Protein AF-A0ABD3KYI2-F1 (afdb_monomer)

pLDDT: mean 75.13, std 15.65, range [41.41, 94.25]

Sequence (98 aa):
MNKFNWFSRGFNSREPVDANGWLSVYLCLRVEIECGNWEIQESTLMGTEFSMDFPFMNANLTGLHNKCGYAQVIKSKSCSECGLAKYGGLMKFYFDEP

Mean predicted aligned error: 9.78 Å

Solvent-accessible surface area (backbone atoms only — not comparable to full-atom values): 6148 Å² total; per-residue (Å²): 132,60,68,40,62,57,52,33,54,40,61,43,89,84,58,88,75,57,97,83,51,91,46,62,61,40,68,58,69,42,77,47,76,43,83,91,79,69,48,75,48,79,45,68,77,59,72,87,87,60,37,46,46,75,77,48,63,62,74,95,43,67,98,52,94,63,61,51,40,33,29,34,30,46,35,52,75,63,16,30,77,68,61,44,93,37,74,72,49,76,46,75,48,57,72,83,60,133

Radius of gyration: 15.83 Å; Cα contacts (8 Å, |Δi|>4): 139; chains: 1; bounding box: 36×30×38 Å

Nearest PDB structures (foldseek):
  7ba2-assembly1_A  TM=3.628E-01  e=3.924E+00  Streptococcus sanguinis

Secondary structure (DSSP, 8-state):
--HHHHHHHTT-TTS---TT-TT-----EEEEEETTTTEEEEEESS-TT-EEEEEE--GGGTTS--SEEEEEEE-HHHHHHHTS--EEEEEEEESS--

Foldseek 3Di:
DDLLVLLLVLLDPPDDDDPPNPSPAQFAWDWDADPVVRDIDIDTLDDSPWRWDDKDDDPVQVVHDGQKIKTFTWDSVVCSVPVDTDTDDMDMGGNPDD

Organism: Eucalyptus globulus (NCBI:txid34317)

Structure (mmCIF, N/CA/C/O backbone):
data_AF-A0ABD3KYI2-F1
#
_entry.id   AF-A0ABD3KYI2-F1
#
loop_
_atom_site.group_PDB
_atom_site.id
_atom_site.type_symbol
_atom_site.label_atom_id
_atom_site.label_alt_id
_atom_site.label_comp_id
_atom_site.label_asym_id
_atom_site.label_entity_id
_atom_site.label_seq_id
_atom_site.pdbx_PDB_ins_code
_atom_site.Cartn_x
_atom_site.Cartn_y
_atom_site.Cartn_z
_atom_site.occupancy
_atom_site.B_iso_or_equiv
_atom_site.auth_seq_id
_atom_site.auth_comp_id
_atom_site.auth_asym_id
_atom_site.auth_atom_id
_atom_site.pdbx_PDB_model_num
ATOM 1 N N . MET A 1 1 ? 17.423 17.783 -21.384 1.00 53.94 1 MET A N 1
ATOM 2 C CA . MET A 1 1 ? 17.397 16.823 -20.257 1.00 53.94 1 MET A CA 1
ATOM 3 C C . MET A 1 1 ? 17.004 15.453 -20.806 1.00 53.94 1 MET A C 1
ATOM 5 O O . MET A 1 1 ? 16.020 15.388 -21.530 1.00 53.94 1 MET A O 1
ATOM 9 N N . ASN A 1 2 ? 17.768 14.384 -20.555 1.00 72.25 2 ASN A N 1
ATOM 10 C CA . ASN A 1 2 ? 17.404 13.029 -21.004 1.00 72.25 2 ASN A CA 1
ATOM 11 C C . ASN A 1 2 ? 16.243 12.498 -20.138 1.00 72.25 2 ASN A C 1
ATOM 13 O O . ASN A 1 2 ? 16.341 12.535 -18.911 1.00 72.25 2 ASN A O 1
ATOM 17 N N . LYS A 1 3 ? 15.164 12.012 -20.772 1.00 58.16 3 LYS A N 1
ATOM 18 C CA . LYS A 1 3 ? 13.958 11.494 -20.099 1.00 58.16 3 LYS A CA 1
ATOM 19 C C . LYS A 1 3 ? 14.306 10.428 -19.052 1.00 58.16 3 LYS A C 1
ATOM 21 O O . LYS A 1 3 ? 13.851 10.525 -17.921 1.00 58.16 3 LYS A O 1
ATOM 26 N N . PHE A 1 4 ? 15.169 9.471 -19.385 1.00 63.41 4 PHE A N 1
ATOM 27 C CA . PHE A 1 4 ? 15.565 8.386 -18.482 1.00 63.41 4 PHE A CA 1
ATOM 28 C C . PHE A 1 4 ? 16.358 8.890 -17.271 1.00 63.41 4 PHE A C 1
ATOM 30 O O . PHE A 1 4 ? 16.117 8.445 -16.151 1.00 63.41 4 PHE A O 1
ATOM 37 N N . ASN A 1 5 ? 17.234 9.882 -17.463 1.00 61.66 5 ASN A N 1
ATOM 38 C CA . ASN A 1 5 ? 17.959 10.508 -16.351 1.00 61.66 5 ASN A CA 1
ATOM 39 C C . ASN A 1 5 ? 17.010 11.239 -15.394 1.00 61.66 5 ASN A C 1
ATOM 41 O O . ASN A 1 5 ? 17.208 11.180 -14.187 1.00 61.66 5 ASN A O 1
ATOM 45 N N . TRP A 1 6 ? 15.971 11.897 -15.914 1.00 61.31 6 TRP A N 1
ATOM 46 C CA . TRP A 1 6 ? 14.958 12.556 -15.086 1.00 61.31 6 TRP A CA 1
ATOM 47 C C . TRP A 1 6 ? 14.120 11.545 -14.287 1.00 61.31 6 TRP A C 1
ATOM 49 O O . TRP A 1 6 ? 13.990 11.697 -13.077 1.00 61.31 6 TRP A O 1
ATOM 59 N N . PHE A 1 7 ? 13.647 10.466 -14.923 1.00 61.81 7 PHE A N 1
ATOM 60 C CA . PHE A 1 7 ? 12.911 9.391 -14.237 1.00 61.81 7 PHE A CA 1
ATOM 61 C C . PHE A 1 7 ? 13.746 8.698 -13.153 1.00 61.81 7 PHE A C 1
ATOM 63 O O . PHE A 1 7 ? 13.238 8.406 -12.077 1.00 61.81 7 PHE A O 1
ATOM 70 N N . SER A 1 8 ? 15.033 8.457 -13.413 1.00 62.19 8 SER A N 1
ATOM 71 C CA . SER A 1 8 ? 15.928 7.773 -12.469 1.00 62.19 8 SER A CA 1
ATOM 72 C C . SER A 1 8 ? 16.182 8.578 -11.192 1.00 62.19 8 SER A C 1
ATOM 74 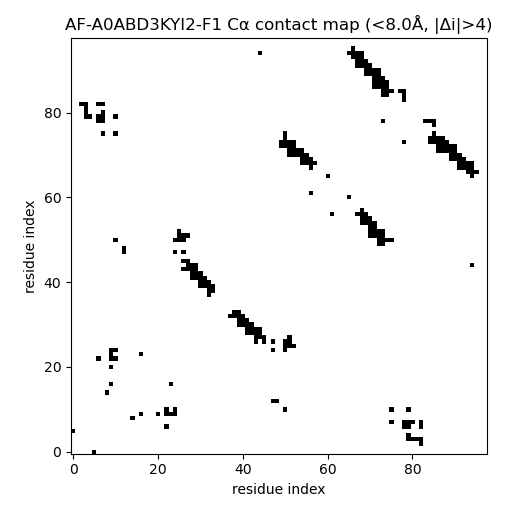O O . SER A 1 8 ? 16.352 7.989 -10.127 1.00 62.19 8 SER A O 1
ATOM 76 N N . ARG A 1 9 ? 16.184 9.917 -11.280 1.00 63.50 9 ARG A N 1
ATOM 77 C CA . ARG A 1 9 ? 16.385 10.802 -10.119 1.00 63.50 9 ARG A CA 1
ATOM 78 C C . ARG A 1 9 ? 15.290 10.646 -9.070 1.00 63.50 9 ARG A C 1
ATOM 80 O O . ARG A 1 9 ? 15.602 10.643 -7.890 1.00 63.50 9 ARG A O 1
ATOM 87 N N . GLY A 1 10 ? 14.049 10.411 -9.496 1.00 60.19 10 GLY A N 1
ATOM 88 C CA . GLY A 1 10 ? 12.914 10.164 -8.599 1.00 60.19 10 GLY A CA 1
ATOM 89 C C . GLY A 1 10 ? 13.056 8.944 -7.686 1.00 60.19 10 GLY A C 1
ATOM 90 O O . GLY A 1 10 ? 12.376 8.845 -6.672 1.00 60.19 10 GLY A O 1
ATOM 91 N N . PHE A 1 11 ? 13.947 8.012 -8.034 1.00 58.12 11 PHE A N 1
ATOM 92 C CA . PHE A 1 11 ? 14.167 6.776 -7.282 1.00 58.12 11 PHE A CA 1
ATOM 93 C C . PHE A 1 11 ? 15.498 6.744 -6.519 1.00 58.12 11 PHE A C 1
ATOM 95 O O . PHE A 1 11 ? 15.785 5.761 -5.835 1.00 58.12 11 PHE A O 1
ATOM 102 N N . ASN A 1 12 ? 16.326 7.785 -6.637 1.00 55.50 12 ASN A N 1
ATOM 103 C CA . ASN A 1 12 ? 17.584 7.880 -5.906 1.00 55.50 12 ASN A CA 1
ATOM 104 C C . ASN A 1 12 ? 17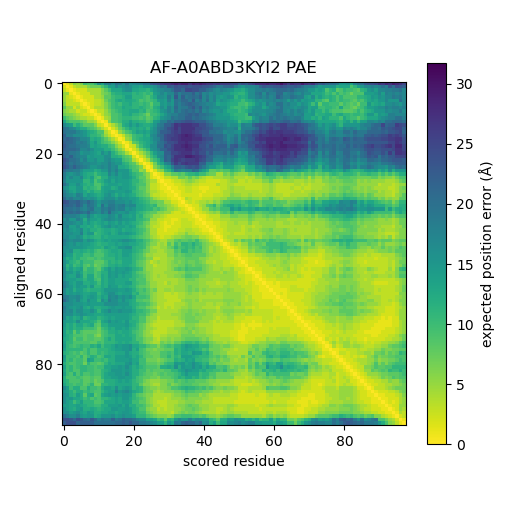.341 8.592 -4.571 1.00 55.50 12 ASN A C 1
ATOM 106 O O . ASN A 1 12 ? 17.288 9.814 -4.516 1.00 55.50 12 ASN A O 1
ATOM 110 N N . SER A 1 13 ? 17.282 7.830 -3.476 1.00 50.03 13 SER A N 1
ATOM 111 C CA . SER A 1 13 ? 17.078 8.329 -2.101 1.00 50.03 13 SER A CA 1
ATOM 112 C C . SER A 1 13 ? 18.194 9.240 -1.555 1.00 50.03 13 SER A C 1
ATOM 114 O O . SER A 1 13 ? 18.138 9.663 -0.403 1.00 50.03 13 SER A O 1
ATOM 116 N N . ARG A 1 14 ? 19.235 9.513 -2.353 1.00 43.47 14 ARG A N 1
ATOM 117 C CA . ARG A 1 14 ? 20.481 10.180 -1.944 1.00 43.47 14 ARG A CA 1
ATOM 118 C C . ARG A 1 14 ? 20.587 11.647 -2.363 1.00 43.47 14 ARG A C 1
ATOM 120 O O . ARG A 1 14 ? 21.485 12.327 -1.876 1.00 43.47 14 ARG A O 1
ATOM 127 N N . GLU A 1 15 ? 19.718 12.125 -3.250 1.00 44.72 15 GLU A N 1
ATOM 128 C CA . GLU A 1 15 ? 19.682 13.533 -3.661 1.00 44.72 15 GLU A CA 1
ATOM 129 C C . GLU A 1 15 ? 18.440 14.206 -3.056 1.00 44.72 15 GLU A C 1
ATOM 131 O O . GLU A 1 15 ? 17.368 13.596 -3.065 1.00 44.72 15 GLU A O 1
ATOM 136 N N . PRO A 1 16 ? 18.550 15.433 -2.507 1.00 42.84 16 PRO A N 1
ATOM 137 C CA . PRO A 1 16 ? 17.373 16.185 -2.098 1.00 42.84 16 PRO A CA 1
ATOM 138 C C . PRO A 1 16 ? 16.476 16.375 -3.321 1.00 42.84 16 PRO A C 1
ATOM 140 O O . PRO A 1 16 ? 16.912 16.862 -4.362 1.00 42.84 16 PRO A O 1
ATOM 143 N N . VAL A 1 17 ? 15.232 15.917 -3.201 1.00 50.19 17 VAL A N 1
ATOM 144 C CA . VAL A 1 17 ? 14.245 15.983 -4.275 1.00 50.19 17 VAL A CA 1
ATOM 145 C C . VAL A 1 17 ? 13.902 17.451 -4.500 1.00 50.19 17 VAL A C 1
ATOM 147 O O . VAL A 1 17 ? 13.349 18.106 -3.618 1.00 50.19 17 VAL A O 1
ATOM 150 N N . ASP A 1 18 ? 14.244 17.978 -5.675 1.00 42.16 18 ASP A N 1
ATOM 151 C CA . ASP A 1 18 ? 13.787 19.297 -6.101 1.00 42.16 18 ASP A CA 1
ATOM 152 C C . ASP A 1 18 ? 12.254 19.338 -5.994 1.00 42.16 18 ASP A C 1
ATOM 154 O O . ASP A 1 18 ? 11.578 18.465 -6.542 1.00 42.16 18 ASP A O 1
ATOM 158 N N . ALA A 1 19 ? 11.692 20.369 -5.353 1.00 44.91 19 ALA A N 1
ATOM 159 C CA . ALA A 1 19 ? 10.246 20.548 -5.124 1.00 44.91 19 ALA A CA 1
ATOM 160 C C . ALA A 1 19 ? 9.371 20.510 -6.403 1.00 44.91 19 ALA A C 1
ATOM 162 O O . ALA A 1 19 ? 8.146 20.488 -6.335 1.00 44.91 19 ALA A O 1
ATOM 163 N N . ASN A 1 20 ? 10.005 20.483 -7.577 1.00 42.50 20 ASN A N 1
ATOM 164 C CA . ASN A 1 20 ? 9.386 20.482 -8.898 1.00 42.50 20 ASN A CA 1
ATOM 165 C C . ASN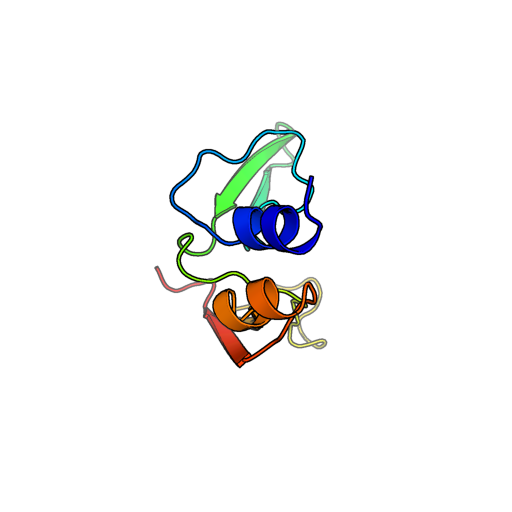 A 1 20 ? 9.368 19.079 -9.547 1.00 42.50 20 ASN A C 1
ATOM 167 O O . ASN A 1 20 ? 8.863 18.911 -10.660 1.00 42.50 20 ASN A O 1
ATOM 171 N N . GLY A 1 21 ? 9.956 18.070 -8.897 1.00 44.50 21 GLY A N 1
ATOM 172 C CA . GLY A 1 21 ? 9.963 16.686 -9.350 1.00 44.50 21 GLY A CA 1
ATOM 173 C C . GLY A 1 21 ? 8.700 15.958 -8.90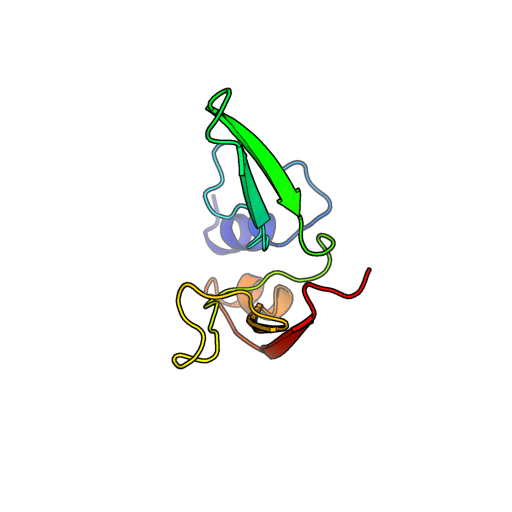5 1.00 44.50 21 GLY A C 1
ATOM 174 O O . GLY A 1 21 ? 8.649 15.430 -7.807 1.00 44.50 21 GLY A O 1
ATOM 175 N N . TRP A 1 22 ? 7.710 15.839 -9.790 1.00 41.41 22 TRP A N 1
ATOM 176 C CA . TRP A 1 22 ? 6.470 15.058 -9.590 1.00 41.41 22 TRP A CA 1
ATOM 177 C C . TRP A 1 22 ? 6.680 13.551 -9.323 1.00 41.41 22 TRP A C 1
ATOM 179 O O . TRP A 1 22 ? 5.723 12.801 -9.169 1.00 41.41 22 TRP A O 1
ATOM 189 N N . LEU A 1 23 ? 7.935 13.104 -9.294 1.00 45.19 23 LEU A N 1
ATOM 190 C CA . LEU A 1 23 ? 8.382 11.765 -8.924 1.00 45.19 23 LEU A CA 1
ATOM 191 C C . LEU A 1 23 ? 8.865 11.727 -7.467 1.00 45.19 23 LEU A C 1
ATOM 193 O O . LEU A 1 23 ? 9.775 10.968 -7.135 1.00 45.19 23 LEU A O 1
ATOM 197 N N . SER A 1 24 ? 8.270 12.561 -6.608 1.00 47.03 24 SER A N 1
ATOM 198 C CA . SER A 1 24 ? 8.295 12.372 -5.163 1.00 47.03 24 SER A CA 1
ATOM 199 C C . SER A 1 24 ? 8.043 10.899 -4.895 1.00 47.03 24 SER A C 1
ATOM 201 O O . SER A 1 24 ? 7.004 10.362 -5.275 1.00 47.03 24 SER A O 1
ATOM 203 N N . VAL A 1 25 ? 9.069 10.256 -4.345 1.00 55.12 25 VAL A N 1
ATOM 204 C CA . VAL A 1 25 ? 9.084 8.905 -3.798 1.00 55.12 25 VAL A CA 1
ATOM 205 C C . VAL A 1 25 ? 7.668 8.502 -3.410 1.00 55.12 25 VAL A C 1
ATOM 207 O O . VAL A 1 25 ? 7.023 9.234 -2.661 1.00 55.12 25 VAL A O 1
ATOM 210 N N . TYR A 1 26 ? 7.182 7.380 -3.941 1.00 61.56 26 TYR A N 1
ATOM 211 C CA . TYR A 1 26 ? 5.867 6.849 -3.604 1.00 61.56 26 TYR A CA 1
ATOM 212 C C . TYR A 1 26 ? 5.864 6.387 -2.136 1.00 61.56 26 TYR A C 1
ATOM 214 O O . TYR A 1 26 ? 6.032 5.207 -1.817 1.00 61.56 26 TYR A O 1
ATOM 222 N N . LEU A 1 27 ? 5.806 7.376 -1.253 1.00 64.25 27 LEU A N 1
ATOM 223 C CA . LEU A 1 27 ? 5.817 7.295 0.189 1.00 64.25 27 LEU A CA 1
ATOM 224 C C . LEU A 1 27 ? 4.407 6.942 0.627 1.00 64.25 27 LEU A C 1
ATOM 226 O O . LEU A 1 27 ? 3.430 7.567 0.216 1.00 64.25 27 LEU A O 1
ATOM 230 N N . CYS A 1 28 ? 4.310 5.937 1.484 1.00 74.88 28 CYS A N 1
ATOM 231 C CA . CYS A 1 28 ? 3.062 5.628 2.149 1.00 74.88 28 CYS A CA 1
ATOM 232 C C . CYS A 1 28 ? 2.965 6.537 3.381 1.00 74.88 28 CYS A C 1
ATOM 234 O O . CYS A 1 28 ? 3.698 6.343 4.352 1.00 74.88 28 CYS A O 1
ATOM 236 N N . LEU A 1 29 ? 2.120 7.564 3.307 1.00 80.75 29 LEU A N 1
ATOM 237 C CA . LEU A 1 29 ? 1.872 8.491 4.409 1.00 80.75 29 LEU A CA 1
ATOM 238 C C . LEU A 1 29 ? 0.630 8.057 5.191 1.00 80.75 29 LEU A C 1
ATOM 240 O O . LEU A 1 29 ? -0.372 7.638 4.609 1.00 80.75 29 LEU A O 1
ATOM 244 N N . ARG A 1 30 ? 0.696 8.190 6.513 1.00 84.50 30 ARG A N 1
ATOM 245 C CA . ARG A 1 30 ? -0.449 8.195 7.415 1.00 84.50 30 ARG A CA 1
ATOM 246 C C . ARG A 1 30 ? -0.800 9.645 7.713 1.00 84.50 30 ARG A C 1
ATOM 248 O O . ARG A 1 30 ? 0.065 10.422 8.110 1.00 84.50 30 ARG A O 1
ATOM 255 N N . VAL A 1 31 ? -2.071 9.975 7.526 1.00 86.81 31 VAL A N 1
ATOM 256 C CA . VAL A 1 31 ? -2.630 11.283 7.860 1.00 86.81 31 VAL A CA 1
ATOM 257 C C . VAL A 1 31 ? -3.652 11.075 8.964 1.00 86.81 31 VAL A C 1
ATOM 259 O O . VAL A 1 31 ? -4.621 10.338 8.780 1.00 86.81 31 VAL A O 1
ATOM 262 N N . GLU A 1 32 ? -3.424 11.712 10.102 1.00 88.44 32 GLU A N 1
ATOM 263 C CA . GLU A 1 32 ? -4.347 11.739 11.231 1.00 88.44 32 GLU A CA 1
ATOM 264 C C . GLU A 1 32 ? -4.941 13.146 11.333 1.00 88.44 32 GLU A C 1
ATOM 266 O O . GLU A 1 32 ? -4.223 14.141 11.241 1.00 88.44 32 GLU A O 1
ATOM 271 N N . ILE A 1 33 ? -6.267 13.226 11.451 1.00 90.56 33 ILE A N 1
ATOM 272 C CA . ILE A 1 33 ? -7.005 14.492 11.484 1.00 90.56 33 ILE A CA 1
ATOM 273 C C . ILE A 1 33 ? -7.725 14.588 12.823 1.00 90.56 33 ILE A C 1
ATOM 275 O O . ILE A 1 33 ? -8.581 13.756 13.133 1.00 90.56 33 ILE A O 1
ATOM 279 N N . GLU A 1 34 ? -7.421 15.631 13.589 1.00 90.94 34 GLU A N 1
ATOM 280 C CA . GLU A 1 34 ? -8.140 15.969 14.811 1.00 90.94 34 GLU A CA 1
ATOM 281 C C . GLU A 1 34 ? -9.208 17.032 14.503 1.00 90.94 34 GLU A C 1
ATOM 283 O O . GLU A 1 34 ? -8.929 18.203 14.257 1.00 90.94 34 GLU A O 1
ATOM 288 N N . CYS A 1 35 ? -10.483 16.631 14.491 1.00 85.31 35 CYS A N 1
ATOM 289 C CA . CYS A 1 35 ? -11.584 17.530 14.113 1.00 85.31 35 CYS A CA 1
ATOM 290 C C . CYS A 1 35 ? -11.862 18.658 15.126 1.00 85.31 35 CYS A C 1
ATOM 292 O O . CYS A 1 35 ? -12.615 19.576 14.809 1.00 85.31 35 CYS A O 1
ATOM 294 N N . GLY A 1 36 ? -11.317 18.592 16.346 1.00 91.12 36 GLY A N 1
ATOM 295 C CA . GLY A 1 36 ? -11.561 19.604 17.382 1.00 91.12 36 GLY A CA 1
ATOM 296 C C . GLY A 1 36 ? -10.870 20.940 17.095 1.00 91.12 36 GLY A C 1
ATOM 297 O O . GLY A 1 36 ? -11.460 22.002 17.280 1.00 91.12 36 GLY A O 1
ATOM 298 N N . ASN A 1 37 ? -9.632 20.873 16.614 1.00 89.38 37 ASN A N 1
ATOM 299 C CA . ASN A 1 37 ? -8.736 21.991 16.295 1.00 89.38 37 ASN A CA 1
ATOM 300 C C . ASN A 1 37 ? -8.422 22.089 14.789 1.00 89.38 37 ASN A C 1
ATOM 302 O O . ASN A 1 37 ? -7.799 23.064 14.373 1.00 89.38 37 ASN A O 1
ATOM 306 N N . TRP A 1 38 ? -8.878 21.123 13.980 1.00 88.62 38 TRP A N 1
ATOM 307 C CA . TRP A 1 38 ? -8.498 20.949 12.573 1.00 88.62 38 TRP A CA 1
ATOM 308 C C . TRP A 1 38 ? -6.992 20.742 12.380 1.00 88.62 38 TRP A C 1
ATOM 310 O O . TRP A 1 38 ? -6.432 21.139 11.356 1.00 88.62 38 TRP A O 1
ATOM 320 N N . GLU A 1 39 ? -6.333 20.119 13.356 1.00 92.44 39 GLU A N 1
ATOM 321 C CA . GLU A 1 39 ? -4.930 19.746 13.226 1.00 92.44 39 GLU A CA 1
ATOM 322 C C . GLU A 1 39 ? -4.782 18.506 12.341 1.00 92.44 39 GLU A C 1
ATOM 324 O O . GLU A 1 39 ? -5.561 17.551 12.408 1.00 92.44 39 GLU A O 1
ATOM 329 N N . ILE A 1 40 ? -3.769 18.554 11.477 1.00 91.25 40 ILE A N 1
ATOM 330 C CA . ILE A 1 40 ? -3.410 17.479 10.558 1.00 91.25 40 ILE A CA 1
ATOM 331 C C . ILE A 1 40 ? -2.000 17.038 10.924 1.00 91.25 40 ILE A C 1
ATOM 333 O O . ILE A 1 40 ? -1.058 17.828 10.840 1.00 91.25 40 ILE A O 1
ATOM 337 N N . GLN A 1 41 ? -1.857 15.776 11.318 1.00 89.12 41 GLN A N 1
ATOM 338 C CA . GLN A 1 41 ? -0.565 15.156 11.564 1.00 89.12 41 GLN A CA 1
ATOM 339 C C . GLN A 1 41 ? -0.249 14.174 10.439 1.00 89.12 41 GLN A C 1
ATOM 341 O O . GLN A 1 41 ? -0.968 13.202 10.213 1.00 89.12 41 GLN A O 1
ATOM 346 N N . GLU A 1 42 ? 0.854 14.426 9.741 1.00 87.69 42 GLU A N 1
ATOM 347 C CA . GLU A 1 42 ? 1.377 13.535 8.710 1.00 87.69 42 GLU A CA 1
ATOM 348 C C . GLU A 1 42 ? 2.584 12.770 9.252 1.00 87.69 42 GLU A C 1
ATOM 350 O O . GLU A 1 42 ? 3.500 13.348 9.841 1.00 87.69 42 GLU A O 1
ATOM 355 N N . SER A 1 43 ? 2.602 11.458 9.042 1.00 84.69 43 SER A N 1
ATOM 356 C CA . SER A 1 43 ? 3.742 10.603 9.366 1.00 84.69 43 SER A CA 1
ATOM 357 C C . SER A 1 4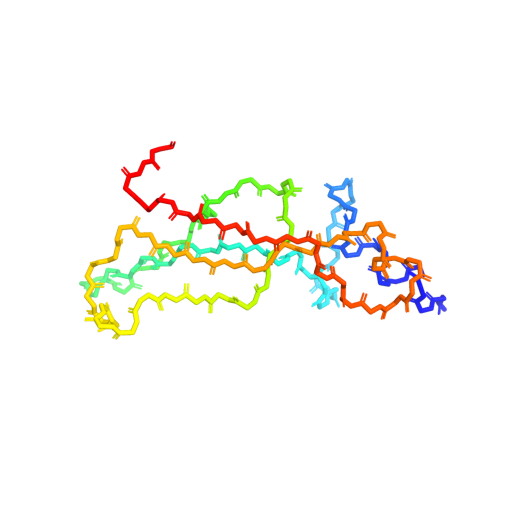3 ? 3.971 9.580 8.262 1.00 84.69 43 SER A C 1
ATOM 359 O O . SER A 1 43 ? 3.040 9.151 7.584 1.00 84.69 43 SER A O 1
ATOM 361 N N . THR A 1 44 ? 5.218 9.174 8.042 1.00 80.69 44 THR A N 1
ATOM 362 C CA . THR A 1 44 ? 5.508 8.117 7.069 1.00 80.69 44 THR A CA 1
ATOM 363 C C . THR A 1 44 ? 5.287 6.753 7.715 1.00 80.69 44 THR A C 1
ATOM 365 O O . THR A 1 44 ? 5.858 6.471 8.763 1.00 80.69 44 THR A O 1
ATOM 368 N N . LEU A 1 45 ? 4.495 5.886 7.076 1.00 76.00 45 LEU A N 1
ATOM 369 C CA . LEU A 1 45 ? 4.226 4.524 7.559 1.00 76.00 45 LEU A CA 1
ATOM 370 C C . LEU A 1 45 ? 5.464 3.622 7.531 1.00 76.00 45 LEU A C 1
ATOM 372 O O . LEU A 1 45 ? 5.506 2.632 8.248 1.00 76.00 45 LEU A O 1
ATOM 376 N N . MET A 1 46 ? 6.439 3.935 6.678 1.00 73.38 46 MET A N 1
ATOM 377 C CA . MET A 1 46 ? 7.667 3.168 6.478 1.00 73.38 46 MET A CA 1
ATOM 378 C C . MET A 1 46 ? 8.845 4.090 6.139 1.00 73.38 46 MET A C 1
ATOM 380 O O . MET A 1 46 ? 8.660 5.246 5.772 1.00 73.38 46 MET A O 1
ATOM 384 N N . GLY A 1 47 ? 10.072 3.569 6.199 1.00 70.25 47 GLY A N 1
ATOM 385 C CA . GLY A 1 47 ? 11.251 4.273 5.689 1.00 70.25 47 GLY A CA 1
ATOM 386 C C . GLY A 1 47 ? 11.223 4.506 4.169 1.00 70.25 47 GLY A C 1
ATOM 387 O O . GLY A 1 47 ? 10.366 4.009 3.441 1.00 70.25 47 GLY A O 1
ATOM 388 N N . THR A 1 48 ? 12.222 5.229 3.664 1.00 70.75 48 THR A N 1
ATOM 389 C CA . THR A 1 48 ? 12.391 5.556 2.232 1.00 70.75 48 THR A CA 1
ATOM 390 C C . THR A 1 48 ? 13.023 4.425 1.408 1.00 70.75 48 THR A C 1
ATOM 392 O O . THR A 1 48 ? 13.408 4.631 0.257 1.00 70.75 48 THR A O 1
ATOM 395 N N . GLU A 1 49 ? 13.152 3.228 1.988 1.00 73.00 49 GLU A N 1
ATOM 396 C CA . GLU A 1 49 ? 13.838 2.082 1.376 1.00 73.00 49 GLU A CA 1
ATOM 397 C C . GLU A 1 49 ? 13.061 1.474 0.204 1.00 73.00 49 GLU A C 1
ATOM 399 O O . GLU A 1 49 ? 13.657 0.949 -0.739 1.00 73.00 49 GLU A O 1
ATOM 404 N N . PHE A 1 50 ? 11.730 1.575 0.239 1.00 76.06 50 PHE A N 1
ATOM 405 C CA . PHE A 1 50 ? 10.841 1.031 -0.780 1.00 76.06 50 PHE A CA 1
ATOM 406 C C . PHE A 1 50 ? 9.930 2.128 -1.328 1.00 76.06 50 PHE A C 1
ATOM 408 O O . PHE A 1 50 ? 9.346 2.905 -0.579 1.00 76.06 50 PHE A O 1
ATOM 415 N N . SER A 1 51 ? 9.781 2.175 -2.652 1.00 79.25 51 SER A N 1
ATOM 416 C CA . SER A 1 51 ? 8.748 2.976 -3.317 1.00 79.25 51 SER A CA 1
ATOM 417 C C . SER A 1 51 ? 7.548 2.082 -3.615 1.00 79.25 51 SER A C 1
ATOM 419 O O . SER A 1 51 ? 7.739 0.968 -4.107 1.00 79.25 51 SER A O 1
ATOM 421 N N . MET A 1 52 ? 6.332 2.528 -3.301 1.00 83.62 52 MET A N 1
ATOM 422 C CA . MET A 1 52 ? 5.141 1.672 -3.307 1.00 83.62 52 MET A CA 1
ATOM 423 C C . MET A 1 52 ? 3.934 2.356 -3.942 1.00 83.62 52 MET A C 1
ATOM 425 O O . MET A 1 52 ? 3.616 3.478 -3.592 1.00 83.62 52 MET A O 1
ATOM 429 N N . ASP A 1 53 ? 3.219 1.665 -4.818 1.00 84.50 53 ASP A N 1
ATOM 430 C CA . ASP A 1 53 ? 2.051 2.203 -5.525 1.00 84.50 53 ASP A CA 1
ATOM 431 C C . ASP A 1 53 ? 0.850 1.264 -5.389 1.00 84.50 53 ASP A C 1
ATOM 433 O O . ASP A 1 53 ? 0.986 0.128 -4.929 1.00 84.50 53 ASP A O 1
ATOM 437 N N . PHE A 1 54 ? -0.316 1.719 -5.842 1.00 83.12 54 PHE A N 1
ATOM 438 C CA . PHE A 1 54 ? -1.562 0.955 -5.846 1.00 83.12 54 PHE A CA 1
ATOM 439 C C . PHE A 1 54 ? -1.903 0.374 -4.467 1.00 83.12 54 PHE A C 1
ATOM 441 O O . PHE A 1 54 ? -1.844 -0.846 -4.284 1.00 83.12 54 PHE A O 1
ATOM 448 N N . PRO A 1 55 ? -2.260 1.219 -3.480 1.00 86.62 55 PRO A N 1
ATOM 449 C CA . PRO A 1 55 ? -2.712 0.727 -2.192 1.00 86.62 55 PRO A CA 1
ATOM 450 C C . PRO A 1 55 ? -4.045 -0.010 -2.341 1.00 86.62 55 PRO A C 1
ATOM 452 O O . PRO A 1 55 ? -4.959 0.440 -3.035 1.00 86.62 55 PRO A O 1
ATOM 455 N N . PHE A 1 56 ? -4.175 -1.136 -1.651 1.00 88.62 56 PHE A N 1
ATOM 456 C CA . PHE A 1 56 ? -5.427 -1.865 -1.535 1.00 88.62 56 PHE A CA 1
ATOM 457 C C . PHE A 1 56 ? -5.620 -2.428 -0.130 1.00 88.62 56 PHE A C 1
ATOM 459 O O . PHE A 1 56 ? -4.678 -2.707 0.613 1.00 88.62 56 PHE A O 1
ATOM 466 N N . MET A 1 57 ? -6.886 -2.585 0.237 1.00 91.75 57 MET A N 1
ATOM 467 C CA . MET A 1 57 ? -7.326 -3.037 1.552 1.00 91.75 57 MET A CA 1
ATOM 468 C C . MET A 1 57 ? -8.446 -4.063 1.406 1.00 91.75 57 MET A C 1
ATOM 470 O O . MET A 1 57 ? -9.014 -4.238 0.326 1.00 91.75 57 MET A O 1
ATOM 474 N N . ASN A 1 58 ? -8.789 -4.733 2.504 1.00 91.31 58 ASN A N 1
ATOM 475 C CA . ASN A 1 58 ? -9.972 -5.582 2.522 1.00 91.31 58 ASN A CA 1
ATOM 476 C C . ASN A 1 58 ? -11.230 -4.710 2.370 1.00 91.31 58 ASN A C 1
ATOM 478 O O . ASN A 1 58 ? -11.515 -3.883 3.234 1.00 91.31 58 ASN A O 1
ATOM 482 N N . ALA A 1 59 ? -11.991 -4.925 1.294 1.00 91.62 59 ALA A N 1
ATOM 483 C CA . ALA A 1 59 ? -13.198 -4.155 0.995 1.00 91.62 59 ALA A CA 1
ATOM 484 C C . ALA A 1 59 ? -14.272 -4.258 2.094 1.00 91.62 59 ALA A C 1
ATOM 486 O O . ALA A 1 59 ? -15.021 -3.315 2.320 1.00 91.62 59 ALA A O 1
ATOM 487 N N . ASN A 1 60 ? -14.314 -5.370 2.834 1.00 94.25 60 ASN A N 1
ATOM 488 C CA . ASN A 1 60 ? -15.256 -5.544 3.945 1.00 94.25 60 ASN A CA 1
ATOM 489 C C . ASN A 1 60 ? -14.928 -4.653 5.156 1.00 94.25 60 ASN A C 1
ATOM 491 O O . ASN A 1 60 ? -15.739 -4.542 6.070 1.00 94.25 60 ASN A O 1
ATOM 495 N N . LEU A 1 61 ? -13.734 -4.056 5.186 1.00 90.44 61 LEU A N 1
ATOM 496 C CA . LEU A 1 61 ? -13.257 -3.181 6.256 1.00 90.44 61 LEU A CA 1
ATOM 497 C C . LEU A 1 61 ? -13.121 -1.724 5.798 1.00 90.44 61 LEU A C 1
ATOM 499 O O . LEU A 1 61 ? -12.539 -0.907 6.512 1.00 90.44 61 LEU A O 1
ATOM 503 N N . THR A 1 62 ? -13.616 -1.372 4.611 1.00 90.75 62 THR A N 1
ATOM 504 C CA . THR A 1 62 ? -13.594 0.012 4.133 1.00 90.75 62 THR A CA 1
ATOM 505 C C . THR A 1 62 ? -14.343 0.927 5.108 1.00 90.75 62 THR A C 1
ATOM 507 O O . THR A 1 62 ? -15.482 0.656 5.476 1.00 90.75 62 THR A O 1
ATOM 510 N N . GLY A 1 63 ? -13.686 2.008 5.545 1.00 88.94 63 GLY A N 1
ATOM 511 C CA . GLY A 1 63 ? -14.229 2.960 6.525 1.00 88.94 63 GLY A CA 1
ATOM 512 C C . GLY A 1 63 ? -14.156 2.505 7.989 1.00 88.94 63 GLY A C 1
ATOM 513 O O . GLY A 1 63 ? -14.574 3.247 8.872 1.00 88.94 63 GLY A O 1
ATOM 514 N N . LEU A 1 64 ? -13.619 1.313 8.262 1.00 92.19 64 LEU A N 1
ATOM 515 C CA . LEU A 1 64 ? -13.401 0.791 9.611 1.00 92.19 64 LEU A CA 1
ATOM 516 C C . LEU A 1 64 ? -11.906 0.755 9.949 1.00 92.19 64 LEU A C 1
ATOM 518 O O . LEU A 1 64 ? -11.044 0.897 9.080 1.00 92.19 64 LEU A O 1
ATOM 522 N N . HIS A 1 65 ? -11.587 0.526 11.223 1.00 89.44 65 HIS A N 1
ATOM 523 C CA . HIS A 1 65 ? -10.208 0.297 11.646 1.00 89.44 65 HIS A CA 1
ATOM 524 C C . HIS A 1 65 ? -9.636 -0.955 10.963 1.00 89.44 65 HIS A C 1
ATOM 526 O O . HIS A 1 65 ? -10.169 -2.060 11.110 1.00 89.44 65 HIS A O 1
ATOM 532 N N . ASN A 1 66 ? -8.542 -0.785 10.221 1.00 88.31 66 ASN A N 1
ATOM 533 C CA . ASN A 1 66 ? -7.861 -1.863 9.513 1.00 88.31 66 ASN A CA 1
ATOM 534 C C . ASN A 1 66 ? -6.553 -2.200 10.211 1.00 88.31 66 ASN A C 1
ATOM 536 O O . ASN A 1 66 ? -5.777 -1.311 10.523 1.00 88.31 66 ASN A O 1
ATOM 540 N N . LYS A 1 67 ? -6.277 -3.496 10.374 1.00 89.88 67 LYS A N 1
ATOM 541 C CA . LYS A 1 67 ? -4.993 -3.965 10.919 1.00 89.88 67 LYS A CA 1
ATOM 542 C C . LYS A 1 67 ? -3.889 -4.008 9.875 1.00 89.88 67 LYS A C 1
ATOM 544 O O . LYS A 1 67 ? -2.711 -3.995 10.211 1.00 89.88 67 LYS A O 1
ATOM 549 N N . CYS A 1 68 ? -4.268 -4.160 8.607 1.00 90.00 68 CYS A N 1
ATOM 550 C CA . CYS A 1 68 ? -3.317 -4.328 7.526 1.00 90.00 68 CYS A CA 1
ATOM 551 C C . CYS A 1 68 ? -3.806 -3.725 6.215 1.00 90.00 68 CYS A C 1
ATOM 553 O O . CYS A 1 68 ? -5.009 -3.617 5.969 1.00 90.00 68 CYS A O 1
ATOM 555 N N . GLY A 1 69 ? -2.843 -3.375 5.374 1.00 89.75 69 GLY A N 1
ATOM 556 C CA . GLY A 1 69 ? -3.047 -2.935 4.002 1.00 89.75 69 GLY A CA 1
ATOM 557 C C . GLY A 1 69 ? -1.993 -3.552 3.097 1.00 89.75 69 GLY A C 1
ATOM 558 O O . GLY A 1 69 ? -1.079 -4.233 3.564 1.00 89.75 69 GLY A O 1
ATOM 559 N N . TYR A 1 70 ? -2.113 -3.314 1.800 1.00 90.75 70 TYR A N 1
ATOM 560 C CA . TYR A 1 70 ? -1.206 -3.865 0.806 1.00 90.75 70 TYR A CA 1
ATOM 561 C C . TYR A 1 70 ? -0.880 -2.826 -0.259 1.00 90.75 70 TYR A C 1
ATOM 563 O O . TYR A 1 70 ? -1.705 -1.965 -0.551 1.00 90.75 70 TYR A O 1
ATOM 571 N N . ALA A 1 71 ? 0.304 -2.921 -0.852 1.00 90.62 71 ALA A N 1
ATOM 572 C CA . ALA A 1 71 ? 0.702 -2.094 -1.988 1.00 90.62 71 ALA A CA 1
ATOM 573 C C . ALA A 1 71 ? 1.713 -2.839 -2.862 1.00 90.62 71 ALA A C 1
ATOM 575 O O . ALA A 1 71 ? 2.424 -3.738 -2.398 1.00 90.62 71 ALA A O 1
ATOM 576 N N . GLN A 1 72 ? 1.794 -2.464 -4.134 1.00 90.25 72 GLN A N 1
ATOM 577 C CA . GLN A 1 72 ? 2.811 -2.984 -5.039 1.00 90.25 72 GLN A CA 1
ATOM 578 C C . GLN A 1 72 ? 4.138 -2.261 -4.830 1.00 90.25 72 GLN A C 1
ATOM 580 O O . GLN A 1 72 ? 4.197 -1.036 -4.811 1.00 90.25 72 GLN A O 1
ATOM 585 N N . VAL A 1 73 ? 5.225 -3.023 -4.729 1.00 86.69 73 VAL A N 1
ATOM 586 C CA . VAL A 1 73 ? 6.577 -2.474 -4.592 1.00 86.69 73 VAL A CA 1
ATOM 587 C C . VAL A 1 73 ? 7.147 -2.174 -5.971 1.00 86.69 73 VAL A C 1
ATOM 589 O O . VAL A 1 73 ? 7.223 -3.051 -6.840 1.00 86.69 73 VAL A O 1
ATOM 592 N N . ILE A 1 74 ? 7.601 -0.941 -6.154 1.00 83.94 74 ILE A N 1
ATOM 593 C CA . ILE A 1 74 ? 8.248 -0.472 -7.371 1.00 83.94 74 ILE A CA 1
ATOM 594 C C . ILE A 1 74 ? 9.720 -0.884 -7.360 1.00 83.94 74 ILE A C 1
ATOM 596 O O . ILE A 1 74 ? 10.480 -0.598 -6.435 1.00 83.94 74 ILE A O 1
ATOM 600 N N . LYS A 1 75 ? 10.160 -1.518 -8.444 1.00 82.12 75 LYS A N 1
ATOM 601 C CA . LYS A 1 75 ? 11.554 -1.899 -8.668 1.00 82.12 75 LYS A CA 1
ATOM 602 C C . LYS A 1 75 ? 12.312 -0.740 -9.316 1.00 82.12 75 LYS A C 1
ATOM 604 O O . LYS A 1 75 ? 12.439 -0.686 -10.542 1.00 82.12 75 LYS A O 1
ATOM 609 N N . SER A 1 76 ? 12.836 0.162 -8.487 1.00 71.56 76 SER A N 1
ATOM 610 C CA . SER A 1 76 ? 13.562 1.388 -8.877 1.00 71.56 76 SER A CA 1
ATOM 611 C C . SER A 1 76 ? 14.553 1.190 -10.030 1.00 71.56 76 SER A C 1
ATOM 613 O O . SER A 1 76 ? 14.441 1.854 -11.060 1.00 71.56 76 SER A O 1
ATOM 615 N N . LYS A 1 77 ? 15.462 0.211 -9.912 1.00 73.44 77 LYS A N 1
ATOM 616 C CA . LYS A 1 77 ? 16.480 -0.092 -10.936 1.00 73.44 77 LYS A CA 1
ATOM 617 C C . LYS A 1 77 ? 15.882 -0.454 -12.297 1.00 73.44 77 LYS A C 1
ATOM 619 O O . LYS A 1 77 ? 16.423 -0.108 -13.336 1.00 73.44 77 LYS A O 1
ATOM 624 N N . SER A 1 78 ? 14.768 -1.176 -12.311 1.00 70.94 78 SER A N 1
ATOM 625 C CA . SER A 1 78 ? 14.135 -1.549 -13.575 1.00 70.94 78 SER A CA 1
ATOM 626 C C . SER A 1 78 ? 13.324 -0.396 -14.169 1.00 70.94 78 SER A C 1
ATOM 628 O O . SER A 1 78 ? 13.146 -0.371 -15.387 1.00 70.94 78 SER A O 1
ATOM 630 N N . CYS A 1 79 ? 12.857 0.542 -13.335 1.00 68.94 79 CYS A N 1
ATOM 631 C CA . CYS A 1 79 ? 12.143 1.744 -13.768 1.00 68.94 79 CYS A CA 1
ATOM 632 C C . CYS A 1 79 ? 13.075 2.767 -14.417 1.00 68.94 79 CYS A C 1
ATOM 634 O O . CYS A 1 79 ? 12.721 3.339 -15.447 1.00 68.94 79 CYS A O 1
ATOM 636 N N . SER A 1 80 ? 14.272 2.970 -13.856 1.00 69.12 80 SER A N 1
ATOM 637 C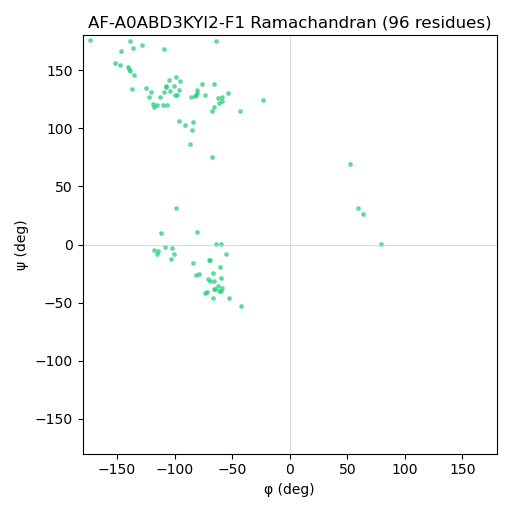 CA . SER A 1 80 ? 15.288 3.872 -14.415 1.00 69.12 80 SER A CA 1
ATOM 638 C C . SER A 1 80 ? 15.714 3.467 -15.828 1.00 69.12 80 SER A C 1
ATOM 640 O O . SER A 1 80 ? 15.848 4.317 -16.705 1.00 69.12 80 SER A O 1
ATOM 642 N N . GLU A 1 81 ? 15.854 2.163 -16.071 1.00 73.25 81 GLU A N 1
ATOM 643 C CA . GLU A 1 81 ? 16.291 1.605 -17.356 1.00 73.25 81 GLU A CA 1
ATOM 644 C C . GLU A 1 81 ? 15.254 1.767 -18.482 1.00 73.25 81 GLU A C 1
ATOM 646 O O . GLU A 1 81 ? 15.632 1.891 -19.644 1.00 73.25 81 GLU A O 1
ATOM 651 N N . CYS A 1 82 ? 13.952 1.765 -18.171 1.00 72.12 82 CYS A N 1
ATOM 652 C CA . CYS A 1 82 ? 12.895 1.813 -19.192 1.00 72.12 82 CYS A CA 1
ATOM 653 C C . CYS A 1 82 ? 11.988 3.048 -19.131 1.00 72.12 82 CYS A C 1
ATOM 655 O O . CYS A 1 82 ? 11.131 3.201 -19.999 1.00 72.12 82 CYS A O 1
ATOM 657 N N . GLY A 1 83 ? 12.144 3.920 -18.131 1.00 69.69 83 GLY A N 1
ATOM 658 C CA . GLY A 1 83 ? 11.313 5.114 -17.948 1.00 69.69 83 GLY A CA 1
ATOM 659 C C . GLY A 1 83 ? 9.832 4.812 -17.683 1.00 69.69 83 GLY A C 1
ATOM 660 O O . GLY A 1 83 ? 8.982 5.628 -18.031 1.00 69.69 83 GLY A O 1
ATOM 661 N N . LEU A 1 84 ? 9.522 3.638 -17.122 1.00 73.69 84 LEU A N 1
ATOM 662 C CA . LEU A 1 84 ? 8.167 3.185 -16.778 1.00 73.69 84 LEU A CA 1
ATOM 663 C C . LEU A 1 84 ? 8.172 2.571 -15.379 1.00 73.69 84 LEU A C 1
ATOM 665 O O . LEU A 1 84 ? 9.146 1.911 -15.015 1.00 73.69 84 LEU A O 1
ATOM 669 N N . ALA A 1 85 ? 7.080 2.739 -14.630 1.00 73.56 85 ALA A N 1
ATOM 670 C CA . ALA A 1 85 ? 6.904 2.050 -13.358 1.00 73.56 85 ALA A CA 1
ATOM 671 C C . ALA A 1 85 ? 6.864 0.532 -13.592 1.00 73.56 85 ALA A C 1
ATOM 673 O O . ALA A 1 85 ? 6.104 0.021 -14.416 1.00 73.56 85 ALA A O 1
ATOM 674 N N . LYS A 1 86 ? 7.728 -0.188 -12.882 1.00 82.81 86 LYS A N 1
ATOM 675 C CA . LYS A 1 86 ? 7.811 -1.643 -12.888 1.00 82.81 86 LYS A CA 1
ATOM 676 C C . LYS A 1 86 ? 7.630 -2.137 -11.473 1.00 82.81 86 LYS A C 1
ATOM 678 O O . LYS A 1 86 ? 8.373 -1.745 -10.576 1.00 82.81 86 LYS A O 1
ATOM 683 N N . TYR A 1 87 ? 6.686 -3.046 -11.311 1.00 85.44 87 TYR A N 1
ATOM 684 C CA . TYR A 1 87 ? 6.322 -3.616 -10.027 1.00 85.44 87 TYR A CA 1
ATOM 685 C C . TYR A 1 87 ? 6.993 -4.977 -9.883 1.00 85.44 87 TYR A C 1
ATOM 687 O O . TYR A 1 87 ? 6.968 -5.796 -10.802 1.00 85.44 87 TYR A O 1
ATOM 695 N N . GLY A 1 88 ? 7.684 -5.179 -8.765 1.00 84.38 88 GLY A N 1
ATOM 696 C CA . GLY A 1 88 ? 8.510 -6.366 -8.530 1.00 84.38 88 GLY A CA 1
ATOM 697 C C . GLY A 1 88 ? 8.017 -7.250 -7.394 1.00 84.38 88 GLY A C 1
ATOM 698 O O . GLY A 1 88 ? 8.553 -8.338 -7.204 1.00 84.38 88 GLY A O 1
ATOM 699 N N . GLY A 1 89 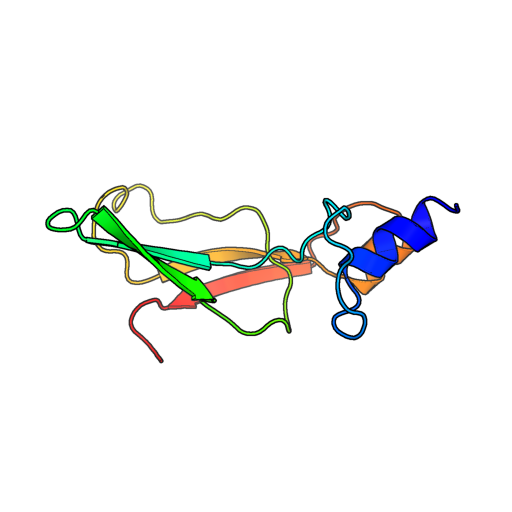? 7.028 -6.793 -6.633 1.00 88.06 89 GLY A N 1
ATOM 700 C CA . GLY A 1 89 ? 6.557 -7.511 -5.465 1.00 88.06 89 GLY A CA 1
ATOM 701 C C . GLY A 1 89 ? 5.321 -6.882 -4.859 1.00 88.06 89 GLY A C 1
ATOM 702 O O . GLY A 1 89 ? 4.859 -5.822 -5.286 1.00 88.06 89 GLY A O 1
ATOM 703 N N . LEU A 1 90 ? 4.810 -7.566 -3.843 1.00 90.44 90 LEU A N 1
ATOM 704 C CA . LEU A 1 90 ? 3.689 -7.115 -3.049 1.00 90.44 90 LEU A CA 1
ATOM 705 C C . LEU A 1 90 ? 4.115 -6.985 -1.594 1.00 90.44 90 LEU A C 1
ATOM 707 O O . LEU A 1 90 ? 4.695 -7.914 -1.036 1.00 90.44 90 LEU A O 1
ATOM 711 N N . MET A 1 91 ? 3.798 -5.844 -0.996 1.00 88.50 91 MET A N 1
ATOM 712 C CA . MET A 1 91 ? 4.025 -5.589 0.416 1.00 88.50 91 MET A CA 1
ATOM 713 C C . MET A 1 91 ? 2.709 -5.656 1.175 1.00 88.50 91 MET A C 1
ATOM 715 O O . MET A 1 91 ? 1.680 -5.201 0.678 1.00 88.50 91 MET A O 1
ATOM 719 N N . LYS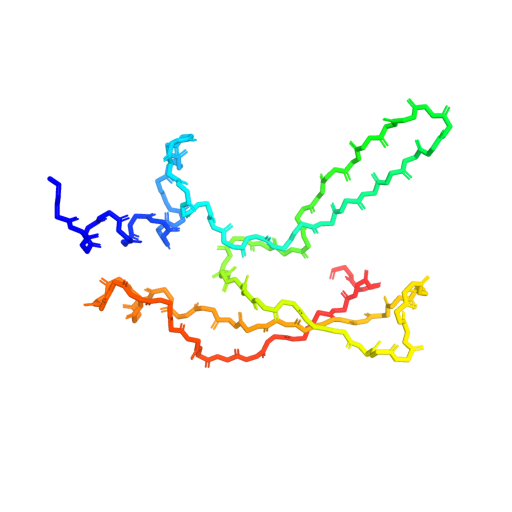 A 1 92 ? 2.757 -6.228 2.379 1.00 91.25 92 LYS A N 1
ATOM 720 C CA . LYS A 1 92 ? 1.680 -6.185 3.365 1.00 91.25 92 LYS A CA 1
ATOM 721 C C . LYS A 1 92 ? 2.162 -5.351 4.547 1.00 91.25 92 LYS A C 1
ATOM 723 O O . LYS A 1 92 ? 3.215 -5.653 5.100 1.00 91.25 92 LYS A O 1
ATOM 728 N N . PHE A 1 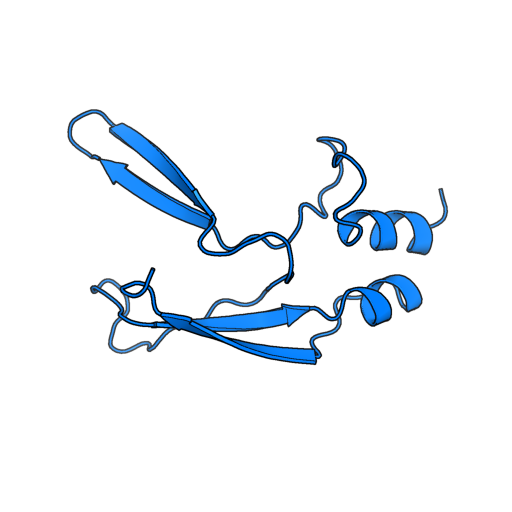93 ? 1.389 -4.346 4.926 1.00 84.94 93 PHE A N 1
ATOM 729 C CA . PHE A 1 93 ? 1.649 -3.488 6.080 1.00 84.94 93 PHE A CA 1
ATOM 730 C C . PHE A 1 93 ? 0.815 -3.951 7.258 1.00 84.94 93 PHE A C 1
ATOM 732 O O . PHE A 1 93 ? -0.335 -4.349 7.065 1.00 84.94 93 PHE A O 1
ATOM 739 N N . TYR A 1 94 ? 1.369 -3.847 8.457 1.00 87.94 94 TYR A N 1
ATOM 740 C CA . TYR A 1 94 ? 0.629 -3.967 9.704 1.00 87.94 94 TYR A CA 1
ATOM 741 C C . TYR A 1 94 ? 0.596 -2.580 10.338 1.00 87.94 94 TYR A C 1
ATOM 743 O O . TYR A 1 94 ? 1.640 -1.980 10.551 1.00 87.94 94 TYR A O 1
ATOM 751 N N . PHE A 1 95 ? -0.596 -2.026 10.548 1.00 84.25 95 PHE A N 1
ATOM 752 C CA . PHE A 1 95 ? -0.752 -0.641 11.012 1.00 84.25 95 PHE A CA 1
ATOM 753 C C . PHE A 1 95 ? -0.653 -0.496 12.534 1.00 84.25 95 PHE A C 1
ATOM 755 O O . PHE A 1 95 ? -0.456 0.621 13.017 1.00 84.25 95 PHE A O 1
ATOM 762 N N . ASP A 1 96 ? -0.773 -1.620 13.243 1.00 82.69 96 ASP A N 1
ATOM 763 C CA . ASP A 1 96 ? -0.773 -1.715 14.705 1.00 82.69 96 ASP A CA 1
ATOM 764 C C . ASP A 1 96 ? 0.589 -2.165 15.270 1.00 82.69 96 ASP A C 1
ATOM 766 O O . ASP A 1 96 ? 0.771 -2.184 16.486 1.00 82.69 96 ASP A O 1
ATOM 770 N N . GLU A 1 97 ? 1.530 -2.570 14.410 1.00 62.78 97 GLU A N 1
ATOM 771 C CA . GLU A 1 97 ? 2.876 -3.000 14.808 1.00 62.78 97 GLU A CA 1
ATOM 772 C C . GLU A 1 97 ? 3.881 -1.854 14.577 1.00 62.78 97 GLU A C 1
ATOM 774 O O . GLU A 1 97 ? 3.778 -1.180 13.548 1.00 62.78 97 GLU A O 1
ATOM 779 N N . PRO A 1 98 ? 4.800 -1.594 15.529 1.00 55.66 98 PRO A N 1
ATOM 780 C CA . PRO A 1 98 ? 5.814 -0.545 15.414 1.00 55.66 98 PRO A CA 1
ATOM 781 C C . PRO A 1 98 ? 6.930 -0.870 14.412 1.00 55.66 98 PRO A C 1
ATOM 783 O O . PRO A 1 98 ? 7.266 -2.066 14.246 1.00 55.66 98 PRO A O 1
#